Protein AF-A0A452TGW9-F1 (afdb_monomer)

Nearest PDB structures (foldseek):
  4tu3-assembly1_X  TM=9.064E-01  e=4.451E-01  Saccharomyces cerevisiae S288C
  7mq9-assembly1_LS  TM=7.215E-01  e=2.180E+00  Homo sapiens
  2dos-assembly1_A  TM=4.087E-01  e=8.793E-01  Homo sapiens
  8bbf-assembly1_A  TM=6.663E-01  e=5.404E+00  Homo sapiens
  7cec-assembly1_C  TM=3.642E-01  e=1.737E+00  Homo sapiens

Solvent-accessible surface area (backbone atoms only — not comparable to full-atom values): 4174 Å² total; per-residue (Å²): 134,85,75,58,26,39,34,29,48,46,103,56,36,40,36,39,36,44,95,85,52,63,59,19,46,36,39,34,65,86,80,70,46,77,44,81,44,50,62,83,76,58,60,92,84,37,52,73,45,78,39,84,67,81,94,77,87,82,88,83,78,84,83,82,130

Sequence (65 aa):
MASALETALFFESFYTCDDGADDVLVIDRVSTEVTLSVKKDIPPSAVTRPIFGILGTIHLVAVTR

Mean predicted aligned error: 7.38 Å

Foldseek 3Di:
DQWWWKWWDDDQWIWIDTPPDQWIWIQGNVVRDTDIDGPVPRDPPTDIDTHRDDPDDDDDDDDDD

Organism: Ursus maritimus (NCBI:txid29073)

Radius of gyration: 13.06 Å; Cα contacts (8 Å, |Δi|>4): 102; chains: 1; bounding box: 32×25×39 Å

Secondary structure (DSSP, 8-state):
-PPPEEEEEETTEEEEE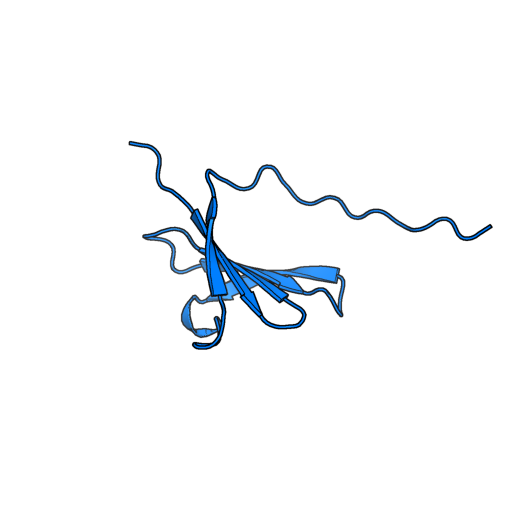-TT-SEEEEEETTT--EEEEEGGGS-TTPEEEEES-------------

pLDDT: mean 79.56, std 10.92, range [44.41, 91.38]

Structure (mmCIF, N/CA/C/O backbone):
data_AF-A0A452TGW9-F1
#
_entry.id   AF-A0A452TGW9-F1
#
loop_
_atom_site.group_PDB
_atom_site.id
_atom_site.type_symbol
_atom_site.label_atom_id
_atom_site.label_alt_id
_atom_site.label_comp_id
_atom_site.label_asym_id
_atom_site.label_entity_id
_atom_site.label_seq_id
_atom_site.pdbx_PDB_ins_code
_atom_site.Cartn_x
_atom_site.Cartn_y
_atom_site.Cartn_z
_atom_site.occupancy
_atom_site.B_iso_or_equiv
_atom_site.auth_seq_id
_atom_site.auth_comp_id
_atom_site.auth_asym_id
_atom_site.auth_atom_id
_atom_site.pdbx_PDB_model_num
ATOM 1 N N . MET A 1 1 ? 9.346 13.124 -18.826 1.00 44.41 1 MET A N 1
ATOM 2 C CA . MET A 1 1 ? 8.547 11.908 -19.072 1.00 44.41 1 MET A CA 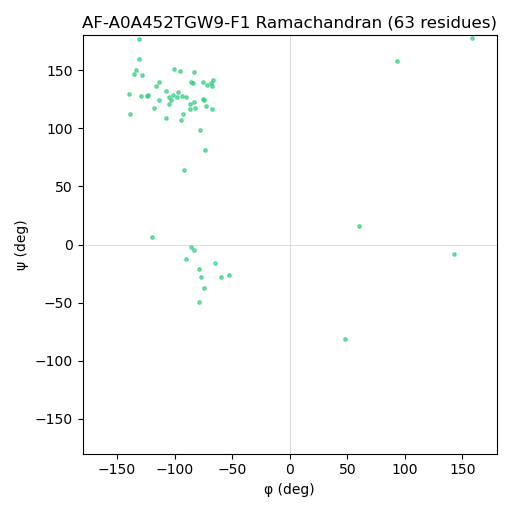1
ATOM 3 C C . MET A 1 1 ? 8.026 11.502 -17.702 1.00 44.41 1 MET A C 1
ATOM 5 O O . MET A 1 1 ? 8.850 11.197 -16.857 1.00 44.41 1 MET A O 1
ATOM 9 N N . ALA A 1 2 ? 6.741 11.717 -17.409 1.00 49.75 2 ALA A N 1
ATOM 10 C CA . ALA A 1 2 ? 6.180 11.414 -16.089 1.00 49.75 2 ALA A CA 1
ATOM 11 C C . ALA A 1 2 ? 5.851 9.916 -16.045 1.00 49.75 2 ALA A C 1
ATOM 13 O O . ALA A 1 2 ? 5.068 9.470 -16.884 1.00 49.75 2 ALA A O 1
ATOM 14 N N . SER A 1 3 ? 6.486 9.151 -15.154 1.00 53.38 3 SER A N 1
ATOM 15 C CA . SER A 1 3 ? 6.109 7.754 -14.926 1.00 53.38 3 SER A CA 1
ATOM 16 C C . SER A 1 3 ? 4.732 7.713 -14.258 1.00 53.38 3 SER A C 1
ATOM 18 O O . SER A 1 3 ? 4.395 8.565 -13.432 1.00 53.38 3 SER A O 1
ATOM 20 N N . ALA A 1 4 ? 3.892 6.775 -14.691 1.00 56.75 4 ALA A N 1
ATOM 21 C CA . ALA A 1 4 ? 2.635 6.474 -14.025 1.00 56.75 4 ALA A CA 1
ATOM 22 C C . ALA A 1 4 ? 2.922 5.392 -12.978 1.00 56.75 4 ALA A C 1
ATOM 24 O O . ALA A 1 4 ? 3.494 4.364 -13.317 1.00 56.75 4 ALA A O 1
ATOM 25 N N . LEU A 1 5 ? 2.531 5.622 -11.726 1.00 56.88 5 LEU A N 1
ATOM 26 C CA . LEU A 1 5 ? 2.575 4.596 -10.688 1.00 56.88 5 LEU A CA 1
ATOM 27 C C . LEU A 1 5 ? 1.430 3.616 -10.916 1.00 56.88 5 LEU A C 1
ATOM 29 O O . LEU A 1 5 ? 0.305 4.030 -11.188 1.00 56.88 5 LEU A O 1
ATOM 33 N N . GLU A 1 6 ? 1.669 2.330 -10.727 1.00 61.78 6 GLU A N 1
ATOM 34 C CA . GLU A 1 6 ? 0.607 1.333 -10.715 1.00 61.78 6 GLU A CA 1
ATOM 35 C C . GLU A 1 6 ? 0.138 1.095 -9.279 1.00 61.78 6 GLU A C 1
ATOM 37 O O . GLU A 1 6 ? 0.929 0.837 -8.374 1.00 61.78 6 GLU A O 1
ATOM 42 N N . THR A 1 7 ? -1.171 1.198 -9.051 1.00 61.97 7 THR A N 1
ATOM 43 C CA . THR A 1 7 ? -1.804 0.880 -7.766 1.00 61.97 7 THR A CA 1
ATOM 44 C C . THR A 1 7 ? -2.527 -0.447 -7.875 1.00 61.97 7 THR A C 1
ATOM 46 O O . THR A 1 7 ? -3.445 -0.557 -8.683 1.00 61.97 7 THR A O 1
ATOM 49 N N . ALA A 1 8 ? -2.166 -1.432 -7.058 1.00 69.38 8 ALA A N 1
ATOM 50 C CA . ALA A 1 8 ? -2.854 -2.711 -6.977 1.00 69.38 8 ALA A CA 1
ATOM 51 C C . ALA A 1 8 ? -3.770 -2.757 -5.743 1.00 69.38 8 ALA A C 1
ATOM 53 O O . ALA A 1 8 ? -3.343 -2.465 -4.626 1.00 69.38 8 ALA A O 1
ATOM 54 N N . LEU A 1 9 ? -5.038 -3.126 -5.941 1.00 69.44 9 LEU A N 1
ATOM 55 C CA . LEU A 1 9 ? -6.006 -3.327 -4.860 1.00 69.44 9 LEU A CA 1
ATOM 56 C C . LEU A 1 9 ? -6.205 -4.824 -4.611 1.00 69.44 9 LEU A C 1
ATOM 58 O O . LEU A 1 9 ? -6.606 -5.547 -5.529 1.00 69.44 9 LEU A O 1
ATOM 62 N N . PHE A 1 10 ? -5.999 -5.275 -3.372 1.00 68.19 10 PHE A N 1
ATOM 63 C CA . PHE A 1 10 ? -6.333 -6.638 -2.963 1.00 68.19 10 PHE A CA 1
ATOM 64 C C . PHE A 1 10 ? -6.965 -6.662 -1.573 1.00 68.19 10 PHE A C 1
ATOM 66 O O . PHE A 1 10 ? -6.287 -6.397 -0.591 1.00 68.19 10 PHE A O 1
ATOM 73 N N . PHE A 1 11 ? -8.253 -7.019 -1.517 1.00 69.69 11 PHE A N 1
ATOM 74 C CA . PHE A 1 11 ? -9.068 -7.236 -0.312 1.00 69.69 11 PHE A CA 1
ATOM 75 C C . PHE A 1 11 ? -8.976 -6.122 0.753 1.00 69.69 11 PHE A C 1
ATOM 77 O O . PHE A 1 11 ? -9.839 -5.242 0.809 1.00 69.69 11 PHE A O 1
ATOM 84 N N . GLU A 1 12 ? -7.927 -6.157 1.571 1.00 77.00 12 GLU A N 1
ATOM 85 C CA . GLU A 1 12 ? -7.661 -5.288 2.716 1.00 77.00 12 GLU A CA 1
ATOM 86 C C . GLU A 1 12 ? -6.362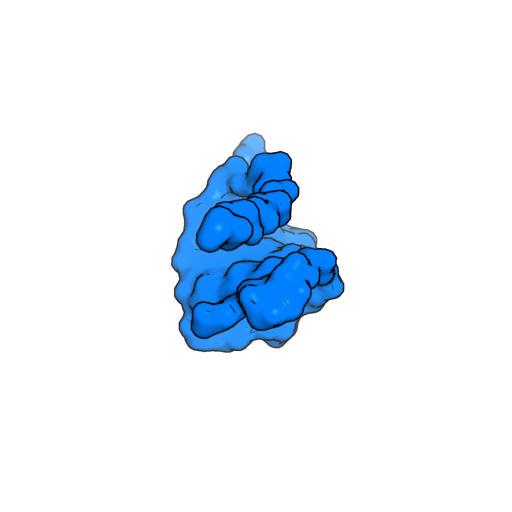 -4.479 2.585 1.00 77.00 12 GLU A C 1
ATOM 88 O O . GLU A 1 12 ? -6.006 -3.768 3.514 1.00 77.00 12 GLU A O 1
ATOM 93 N N . SER A 1 13 ? -5.667 -4.507 1.449 1.00 82.56 13 SER A N 1
ATOM 94 C CA . SER A 1 13 ? -4.409 -3.771 1.285 1.00 82.56 13 SER A CA 1
ATOM 95 C C . SER A 1 13 ? -4.340 -3.037 -0.053 1.00 82.56 13 SER A C 1
ATOM 97 O O . SER A 1 13 ? -4.860 -3.495 -1.079 1.00 82.56 13 SER A O 1
ATOM 99 N N . PHE A 1 14 ? -3.680 -1.879 -0.033 1.00 85.56 14 PHE A N 1
ATOM 100 C CA . PHE A 1 14 ? -3.311 -1.123 -1.228 1.00 85.56 14 PHE A CA 1
ATOM 101 C C . PHE A 1 14 ? -1.808 -1.240 -1.448 1.00 85.56 14 PHE A C 1
ATOM 103 O O . PHE A 1 14 ? -1.034 -1.002 -0.524 1.00 85.56 14 PHE A O 1
ATOM 110 N N . TYR A 1 15 ? -1.412 -1.555 -2.676 1.00 85.12 15 TYR A N 1
ATOM 111 C CA . TYR A 1 15 ? -0.019 -1.660 -3.095 1.00 85.12 15 TYR A CA 1
ATOM 112 C C . TYR A 1 15 ? 0.262 -0.593 -4.139 1.00 85.12 15 TYR A C 1
ATOM 114 O O . TYR A 1 15 ? -0.543 -0.421 -5.052 1.00 85.12 15 TYR A O 1
ATOM 122 N N . THR A 1 16 ? 1.395 0.093 -4.057 1.00 85.81 16 THR A N 1
ATOM 123 C CA . THR A 1 16 ? 1.813 1.022 -5.113 1.00 85.81 16 THR A CA 1
ATOM 124 C C . THR A 1 16 ? 3.233 0.735 -5.546 1.00 85.81 16 THR A C 1
ATOM 126 O O . THR A 1 16 ? 4.135 0.697 -4.708 1.00 85.81 16 THR A O 1
ATOM 129 N N . CYS A 1 17 ? 3.429 0.572 -6.845 1.00 81.12 17 CYS A N 1
ATOM 130 C CA . CYS A 1 17 ? 4.722 0.298 -7.449 1.00 81.12 17 CYS A CA 1
ATOM 131 C C . CYS A 1 17 ? 4.995 1.278 -8.593 1.00 81.12 17 CYS A C 1
ATOM 133 O O . CYS A 1 17 ? 4.075 1.685 -9.303 1.00 81.12 17 CYS A O 1
ATOM 135 N N . ASP A 1 18 ? 6.263 1.645 -8.765 1.00 79.06 18 ASP A N 1
ATOM 136 C CA . ASP A 1 18 ? 6.745 2.336 -9.964 1.00 79.06 18 ASP A CA 1
ATOM 137 C C . ASP A 1 18 ? 7.445 1.334 -10.885 1.00 79.06 18 ASP A C 1
ATOM 139 O O . ASP A 1 18 ? 8.041 0.351 -10.423 1.00 79.06 18 ASP A O 1
ATOM 143 N N . ASP A 1 19 ? 7.404 1.593 -12.188 1.00 70.69 19 ASP A N 1
ATOM 144 C CA . ASP A 1 19 ? 8.088 0.784 -13.196 1.00 70.69 19 ASP A CA 1
ATOM 145 C C . ASP A 1 19 ? 9.600 1.039 -13.138 1.00 70.69 19 ASP A C 1
ATOM 147 O O . ASP A 1 19 ? 10.169 1.826 -13.892 1.00 70.69 19 ASP A O 1
ATOM 151 N N . GLY A 1 20 ? 10.256 0.371 -12.191 1.00 72.31 20 GLY A N 1
ATOM 152 C CA . GLY A 1 20 ? 11.693 0.483 -11.935 1.00 72.31 20 GLY A CA 1
ATOM 153 C C . GLY A 1 20 ? 12.074 0.435 -10.456 1.00 72.31 20 GLY A C 1
ATOM 154 O O . GLY A 1 20 ? 13.26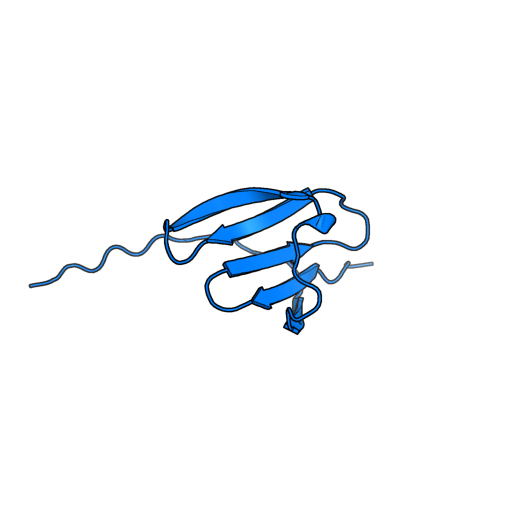1 0.361 -10.151 1.00 72.31 20 GLY A O 1
ATOM 155 N N . ALA A 1 21 ? 11.092 0.458 -9.549 1.00 76.88 21 ALA A N 1
ATOM 156 C CA . ALA A 1 21 ? 11.313 0.310 -8.116 1.00 76.88 21 ALA A CA 1
ATOM 157 C C . ALA A 1 21 ? 11.080 -1.143 -7.669 1.00 76.88 21 ALA A C 1
ATOM 159 O O . ALA A 1 21 ? 10.055 -1.747 -7.996 1.00 76.88 21 ALA A O 1
ATOM 160 N N . ASP A 1 22 ? 12.029 -1.689 -6.904 1.00 82.44 22 ASP A N 1
ATOM 161 C CA . ASP A 1 22 ? 11.885 -2.999 -6.251 1.00 82.44 22 ASP A CA 1
ATOM 162 C C . ASP A 1 22 ? 10.991 -2.923 -5.003 1.00 82.44 22 ASP A C 1
ATOM 164 O O . ASP A 1 22 ? 10.307 -3.896 -4.658 1.00 82.44 22 ASP A O 1
ATOM 168 N N . ASP A 1 23 ? 10.970 -1.747 -4.370 1.00 87.06 23 ASP A N 1
ATOM 169 C CA . ASP A 1 23 ? 10.157 -1.446 -3.201 1.00 87.06 23 ASP A CA 1
ATOM 170 C C . ASP A 1 23 ? 8.734 -1.034 -3.597 1.00 87.06 23 ASP A C 1
ATOM 172 O O . ASP A 1 23 ? 8.497 -0.259 -4.527 1.00 87.06 23 ASP A O 1
ATOM 176 N N . VAL A 1 24 ? 7.773 -1.536 -2.831 1.00 88.56 24 VAL A N 1
ATOM 177 C CA . VAL A 1 24 ? 6.340 -1.307 -2.977 1.00 88.56 24 VAL A CA 1
ATOM 178 C C . VAL A 1 24 ? 5.812 -0.760 -1.668 1.00 88.56 24 VAL A C 1
ATOM 180 O O . VAL A 1 24 ? 6.020 -1.343 -0.604 1.00 88.56 24 VAL A O 1
ATOM 183 N N . LEU A 1 25 ? 5.100 0.360 -1.746 1.00 89.62 25 LEU A N 1
ATOM 184 C CA . LEU A 1 25 ? 4.384 0.888 -0.593 1.00 89.62 25 LEU A CA 1
ATOM 185 C C . 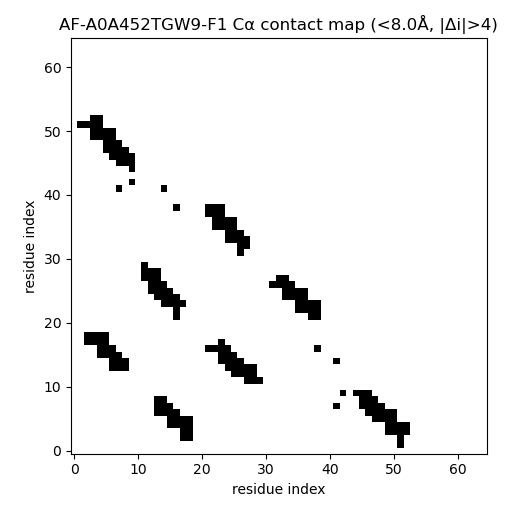LEU A 1 25 ? 3.130 0.046 -0.372 1.00 89.62 25 LEU A C 1
ATOM 187 O O . LEU A 1 25 ? 2.308 -0.087 -1.282 1.00 89.62 25 LEU A O 1
ATOM 191 N N . VAL A 1 26 ? 2.983 -0.490 0.833 1.00 90.81 26 VAL A N 1
ATOM 192 C CA . VAL A 1 26 ? 1.818 -1.265 1.254 1.00 90.81 26 VAL A CA 1
ATOM 193 C C . VAL A 1 26 ? 1.088 -0.495 2.337 1.00 90.81 26 VAL A C 1
ATOM 195 O O . VAL A 1 26 ? 1.671 -0.144 3.361 1.00 90.81 26 VAL A O 1
ATOM 198 N N . ILE A 1 27 ? -0.194 -0.237 2.105 1.00 90.69 27 ILE A N 1
ATOM 199 C CA . ILE A 1 27 ? -1.109 0.314 3.101 1.00 90.69 27 ILE A CA 1
ATOM 200 C C . ILE A 1 27 ? -2.035 -0.820 3.520 1.00 90.69 27 ILE A C 1
ATOM 202 O O . ILE A 1 27 ? -2.892 -1.242 2.738 1.00 90.69 27 ILE A O 1
ATOM 206 N N . ASP A 1 28 ? -1.849 -1.311 4.741 1.00 88.38 28 ASP A N 1
ATOM 207 C CA . ASP A 1 28 ? -2.674 -2.358 5.332 1.00 88.38 28 ASP A CA 1
ATOM 208 C C . ASP A 1 28 ? -3.901 -1.732 6.007 1.00 88.38 28 ASP A C 1
ATOM 210 O O . ASP A 1 28 ? -3.794 -0.875 6.886 1.00 88.38 28 ASP A O 1
ATOM 214 N N . ARG A 1 29 ? -5.101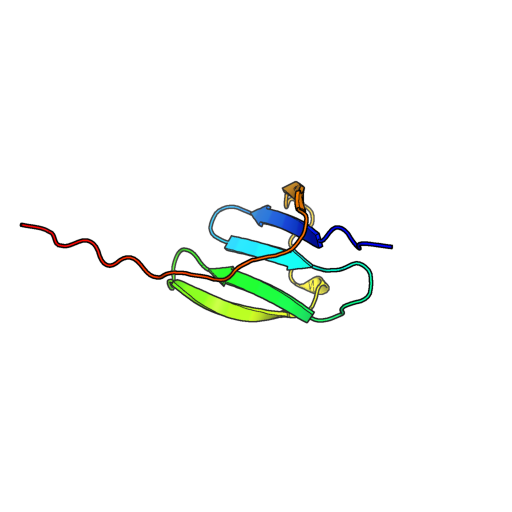 -2.125 5.577 1.00 83.50 29 ARG A N 1
ATOM 215 C CA . ARG A 1 29 ? -6.362 -1.591 6.105 1.00 83.50 29 ARG A CA 1
ATOM 216 C C . ARG A 1 29 ? -6.751 -2.211 7.449 1.00 83.50 29 ARG A C 1
ATOM 218 O O . ARG A 1 29 ? -7.556 -1.605 8.153 1.00 83.50 29 ARG A O 1
ATOM 225 N N . VAL A 1 30 ? -6.230 -3.388 7.795 1.00 85.19 30 VAL A N 1
ATOM 226 C CA . VAL A 1 30 ? -6.499 -4.079 9.064 1.00 85.19 30 VAL A CA 1
ATOM 227 C C . VAL A 1 30 ? -5.663 -3.467 10.181 1.00 85.19 30 VAL A C 1
ATOM 229 O O . VAL A 1 30 ? -6.212 -3.125 11.228 1.00 85.19 30 VAL A O 1
ATOM 232 N N . SER A 1 31 ? -4.357 -3.292 9.961 1.00 87.25 31 SER A N 1
ATOM 233 C CA . SER A 1 31 ? -3.448 -2.719 10.963 1.00 87.25 31 SER A CA 1
ATOM 234 C C . SER A 1 31 ? -3.317 -1.199 10.882 1.00 87.25 31 SER A C 1
ATOM 236 O O . SER A 1 31 ? -2.810 -0.586 11.819 1.00 87.25 31 SER A O 1
ATOM 238 N N . THR A 1 32 ? -3.795 -0.565 9.804 1.00 85.56 32 THR A N 1
ATOM 239 C CA . THR A 1 32 ? -3.572 0.862 9.479 1.00 85.56 32 THR A CA 1
ATOM 240 C C . THR A 1 32 ? -2.095 1.238 9.312 1.00 85.56 32 THR A C 1
ATOM 242 O O . THR A 1 32 ? -1.744 2.420 9.316 1.00 85.56 32 THR A O 1
ATOM 245 N N . GLU A 1 33 ? -1.221 0.244 9.149 1.00 89.31 33 GLU A N 1
ATOM 246 C CA . GLU A 1 33 ? 0.207 0.456 8.954 1.00 89.31 33 GLU A CA 1
ATOM 247 C C . GLU A 1 33 ? 0.533 0.759 7.493 1.00 89.31 33 GLU A C 1
ATOM 249 O O . GLU A 1 33 ? -0.104 0.277 6.552 1.00 89.31 33 GLU A O 1
ATOM 254 N N . VAL A 1 34 ? 1.579 1.562 7.318 1.00 90.69 34 VAL A N 1
ATOM 255 C CA . VAL A 1 34 ? 2.164 1.877 6.018 1.00 90.69 34 VAL A CA 1
ATOM 256 C C . VAL A 1 34 ? 3.593 1.356 6.031 1.00 90.69 34 VAL A C 1
ATOM 258 O O . VAL A 1 34 ? 4.401 1.789 6.854 1.00 90.69 34 VAL A O 1
ATOM 261 N N . THR A 1 35 ? 3.902 0.411 5.148 1.00 91.38 35 THR A N 1
ATOM 262 C CA . THR A 1 35 ? 5.200 -0.278 5.116 1.00 91.38 35 THR A CA 1
ATOM 263 C C . THR A 1 35 ? 5.792 -0.299 3.710 1.00 91.38 35 THR A C 1
ATOM 265 O O . THR A 1 35 ? 5.086 -0.113 2.720 1.00 91.38 35 THR A O 1
ATOM 268 N N . LEU A 1 36 ? 7.109 -0.500 3.628 1.00 89.81 36 LEU A N 1
ATOM 269 C CA . LEU A 1 36 ? 7.802 -0.815 2.380 1.00 89.81 36 LEU A CA 1
ATOM 270 C C . LEU A 1 36 ? 8.008 -2.329 2.319 1.00 89.81 36 LEU A C 1
ATOM 272 O O . LEU A 1 36 ? 8.531 -2.929 3.258 1.00 89.81 36 LEU A O 1
ATOM 276 N N . SER A 1 37 ? 7.572 -2.934 1.225 1.00 88.06 37 SER A N 1
ATOM 277 C CA . SER A 1 37 ? 7.653 -4.368 0.942 1.00 88.06 37 SER A CA 1
ATOM 278 C C . SER A 1 37 ? 8.224 -4.563 -0.463 1.00 88.06 37 SER A C 1
ATOM 280 O O . SER A 1 37 ? 8.505 -3.594 -1.161 1.00 88.06 37 SER A O 1
ATOM 282 N N . VAL A 1 38 ? 8.440 -5.803 -0.887 1.00 86.31 38 VAL A N 1
ATOM 283 C CA . VAL A 1 38 ? 8.994 -6.106 -2.208 1.00 86.31 38 VAL A CA 1
ATOM 284 C C . VAL A 1 38 ? 7.880 -6.397 -3.209 1.00 86.31 38 VAL A C 1
ATOM 286 O O . VAL A 1 38 ? 6.853 -6.978 -2.864 1.00 86.31 38 VAL A O 1
ATOM 289 N N . LYS A 1 39 ? 8.095 -6.085 -4.492 1.00 81.62 39 LYS A N 1
ATOM 290 C CA . LYS A 1 39 ? 7.100 -6.304 -5.568 1.00 81.62 39 LYS A CA 1
ATOM 291 C C . LYS A 1 39 ? 6.547 -7.734 -5.660 1.00 81.62 39 LYS A C 1
ATOM 293 O O . LYS A 1 39 ? 5.417 -7.935 -6.098 1.00 81.62 39 LYS A O 1
ATOM 298 N N . LYS A 1 40 ? 7.317 -8.723 -5.204 1.00 82.19 40 LYS A N 1
ATOM 299 C CA . LYS A 1 40 ? 6.912 -10.134 -5.089 1.00 82.19 40 LYS A CA 1
ATOM 300 C C . LYS A 1 40 ? 5.695 -10.353 -4.177 1.00 82.19 40 LYS A C 1
ATOM 302 O O . LYS A 1 40 ? 4.983 -11.336 -4.370 1.00 82.19 40 LYS A O 1
ATOM 307 N N . ASP A 1 41 ? 5.479 -9.482 -3.198 1.00 82.75 41 ASP A N 1
ATOM 308 C CA . ASP A 1 41 ? 4.429 -9.646 -2.193 1.00 82.75 41 ASP A CA 1
ATOM 309 C C . ASP A 1 41 ? 3.057 -9.156 -2.695 1.00 82.75 41 ASP A C 1
ATOM 311 O O . ASP A 1 41 ? 2.046 -9.359 -2.024 1.00 82.75 41 ASP A O 1
ATOM 315 N N . I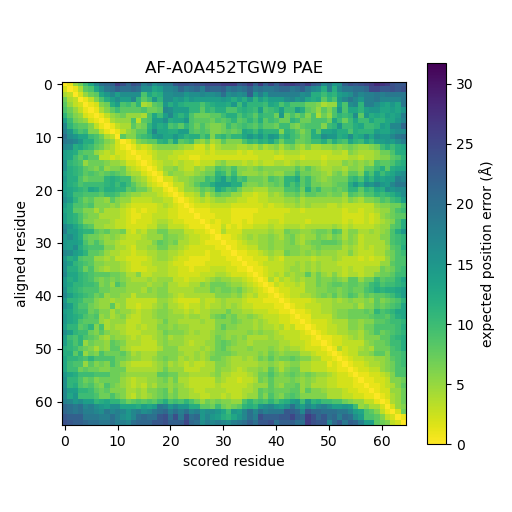LE A 1 42 ? 2.994 -8.561 -3.897 1.00 84.19 42 ILE A N 1
ATOM 316 C CA . ILE A 1 42 ? 1.729 -8.223 -4.557 1.00 84.19 42 ILE A CA 1
ATOM 317 C C . ILE A 1 42 ? 1.073 -9.522 -5.056 1.00 84.19 42 ILE A C 1
ATOM 319 O O . ILE A 1 42 ? 1.640 -10.214 -5.909 1.00 84.19 42 ILE A O 1
ATOM 323 N N . PRO A 1 43 ? -0.138 -9.868 -4.588 1.00 85.19 43 PRO A N 1
ATOM 324 C CA . PRO A 1 43 ? -0.817 -11.068 -5.049 1.00 85.19 43 PRO A CA 1
ATOM 325 C C . PRO A 1 43 ? -1.196 -10.942 -6.534 1.00 85.19 43 PRO A C 1
ATOM 327 O O . PRO A 1 43 ? -1.662 -9.887 -6.968 1.00 85.19 43 PRO A O 1
ATOM 330 N N . PRO A 1 44 ? -1.092 -12.024 -7.326 1.00 83.31 44 PRO A N 1
ATOM 331 C CA . PRO A 1 44 ? -1.357 -11.989 -8.769 1.00 83.31 44 PRO A CA 1
ATOM 332 C C . PRO A 1 44 ? -2.820 -11.671 -9.121 1.00 83.31 44 PRO A C 1
ATOM 334 O O . PRO A 1 44 ? -3.126 -11.334 -10.259 1.00 83.31 44 PRO A O 1
ATOM 337 N N . SER A 1 45 ? -3.735 -11.783 -8.156 1.00 84.31 45 SER A N 1
ATOM 338 C CA . SER A 1 45 ? -5.145 -11.404 -8.284 1.00 84.31 45 SER A CA 1
ATOM 339 C C . SER A 1 45 ? -5.420 -9.922 -8.004 1.00 84.31 45 SER A C 1
ATOM 341 O O . SER A 1 45 ? -6.578 -9.510 -8.053 1.00 84.31 45 SER A O 1
ATOM 343 N N . ALA A 1 46 ? -4.405 -9.131 -7.645 1.00 83.38 46 ALA A N 1
ATOM 344 C CA . ALA A 1 46 ? -4.578 -7.713 -7.366 1.00 83.38 46 ALA A CA 1
ATOM 345 C C . ALA A 1 46 ? -4.944 -6.945 -8.644 1.00 83.38 46 ALA A C 1
ATOM 347 O O . ALA A 1 46 ? -4.365 -7.151 -9.709 1.00 83.38 46 ALA A O 1
ATOM 348 N N . VAL A 1 47 ? -5.915 -6.037 -8.536 1.00 84.94 47 VAL A N 1
ATOM 349 C CA . VAL A 1 47 ? -6.358 -5.222 -9.676 1.00 84.94 47 VAL A CA 1
ATOM 350 C C . VAL A 1 47 ? -5.485 -3.981 -9.768 1.00 84.94 47 VAL A C 1
ATOM 352 O O . VAL A 1 47 ? -5.537 -3.151 -8.860 1.00 84.94 47 VAL A O 1
ATOM 355 N N . THR A 1 48 ? -4.731 -3.834 -10.860 1.00 82.25 48 THR A N 1
ATOM 356 C CA . THR A 1 48 ? -3.862 -2.675 -11.096 1.00 82.25 48 THR A CA 1
ATOM 357 C C . THR A 1 48 ? -4.609 -1.509 -11.751 1.00 82.25 48 THR A C 1
ATOM 359 O O . THR A 1 48 ? -5.465 -1.686 -12.623 1.00 82.25 48 THR A O 1
ATOM 362 N N . ARG A 1 49 ? -4.309 -0.283 -11.311 1.00 84.06 49 ARG A N 1
ATOM 363 C CA . ARG A 1 49 ? -4.778 0.975 -11.907 1.00 84.06 49 ARG A CA 1
ATOM 364 C C . ARG A 1 49 ? -3.646 2.004 -11.926 1.00 84.06 49 ARG A C 1
ATOM 366 O O . ARG A 1 49 ? -3.054 2.235 -10.872 1.00 84.06 49 ARG A O 1
ATOM 373 N N . PRO A 1 50 ? -3.364 2.652 -13.067 1.00 81.81 50 PRO A N 1
ATOM 374 C CA . PRO A 1 50 ? -2.340 3.685 -13.130 1.00 81.81 50 PRO A CA 1
ATOM 375 C C . PRO A 1 50 ? -2.800 4.969 -12.418 1.00 81.81 50 PRO A C 1
ATOM 377 O O . PRO A 1 50 ? -3.941 5.408 -12.590 1.00 81.81 50 PRO A O 1
ATOM 380 N N . ILE A 1 51 ? -1.906 5.591 -11.651 1.00 84.19 51 ILE A N 1
ATOM 381 C CA . ILE A 1 51 ? -2.068 6.893 -10.992 1.00 84.19 51 ILE A CA 1
ATOM 382 C C . ILE A 1 51 ? -0.815 7.755 -11.212 1.00 84.19 51 ILE A C 1
ATOM 384 O O . ILE A 1 51 ? 0.299 7.252 -11.319 1.00 84.19 51 ILE A O 1
ATOM 388 N N . PHE A 1 52 ? -0.966 9.078 -11.248 1.00 83.06 52 PHE A N 1
ATOM 389 C CA . PHE A 1 52 ? 0.157 10.009 -11.432 1.00 83.06 52 PHE A CA 1
ATOM 390 C C . PHE A 1 52 ? 0.747 10.463 -10.091 1.00 83.06 52 PHE A C 1
ATOM 392 O O . PHE A 1 52 ? 0.688 11.643 -9.747 1.00 83.06 52 PHE A O 1
ATOM 399 N N . GLY A 1 53 ? 1.312 9.526 -9.330 1.00 81.50 53 GLY A N 1
ATOM 400 C CA . GLY A 1 53 ? 1.927 9.833 -8.037 1.00 81.50 53 GLY A CA 1
ATOM 401 C C . GLY A 1 53 ? 0.984 9.672 -6.839 1.00 81.50 53 GLY A C 1
ATOM 402 O O . GLY A 1 53 ? -0.238 9.746 -6.966 1.00 81.50 53 GLY A O 1
ATOM 403 N N . ILE A 1 54 ? 1.573 9.484 -5.656 1.00 84.44 54 ILE A N 1
ATOM 404 C CA . ILE A 1 54 ? 0.879 9.543 -4.363 1.00 84.44 54 ILE A CA 1
ATOM 405 C C . ILE A 1 54 ? 1.249 10.865 -3.702 1.00 84.44 54 ILE A C 1
ATOM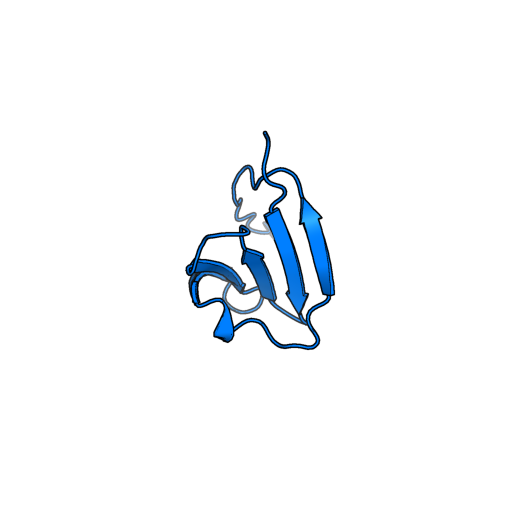 407 O O . ILE A 1 54 ? 2.429 11.170 -3.549 1.00 84.44 54 ILE A O 1
ATOM 411 N N . LEU A 1 55 ? 0.248 11.642 -3.291 1.00 88.81 55 LEU A N 1
ATOM 412 C CA . LEU A 1 55 ? 0.487 12.911 -2.601 1.00 88.81 55 LEU A CA 1
ATOM 413 C C . LEU A 1 55 ? 0.940 12.705 -1.145 1.00 88.81 55 LEU A C 1
ATOM 415 O O . LEU A 1 55 ? 1.763 13.457 -0.633 1.00 88.81 55 LEU A O 1
ATOM 419 N N . GLY A 1 56 ? 0.378 11.699 -0.476 1.00 86.44 56 GLY A N 1
ATOM 420 C CA . GLY A 1 56 ? 0.655 11.348 0.913 1.00 86.44 56 GLY A CA 1
ATOM 421 C C . GLY A 1 56 ? -0.491 10.543 1.527 1.00 86.44 56 GLY A C 1
ATOM 422 O O . GLY A 1 56 ? -1.518 10.316 0.885 1.00 86.44 56 GLY A O 1
ATOM 423 N N . THR A 1 57 ? -0.323 10.125 2.779 1.00 85.69 57 THR A N 1
ATOM 424 C CA . THR A 1 57 ? -1.336 9.399 3.562 1.00 85.69 57 THR A CA 1
ATOM 425 C C . THR A 1 57 ? -1.814 10.251 4.734 1.00 85.69 57 THR A C 1
ATOM 427 O O . THR A 1 57 ? -1.003 10.894 5.399 1.00 85.69 57 THR A O 1
ATOM 430 N N . ILE A 1 58 ? -3.116 10.228 5.030 1.00 88.44 58 ILE A N 1
ATOM 431 C CA . ILE A 1 58 ? -3.700 10.869 6.215 1.00 88.44 58 ILE A CA 1
ATOM 432 C C . ILE A 1 58 ? -4.458 9.834 7.047 1.00 88.44 58 ILE A C 1
ATOM 434 O O . ILE A 1 58 ? -5.310 9.118 6.526 1.00 88.44 58 ILE A O 1
ATOM 438 N N . HIS A 1 59 ? -4.163 9.771 8.346 1.00 86.56 59 HIS A N 1
ATOM 439 C CA . HIS A 1 59 ? -4.912 8.945 9.289 1.00 86.56 59 HIS A CA 1
ATOM 440 C C . HIS A 1 59 ? -5.997 9.797 9.956 1.00 86.56 59 HIS A C 1
ATOM 442 O O . HIS A 1 59 ? -5.709 10.669 10.776 1.00 86.56 59 HIS A O 1
ATOM 448 N N . LEU A 1 60 ? -7.251 9.565 9.566 1.00 86.00 60 LEU A N 1
ATOM 449 C CA . LEU A 1 60 ? -8.418 10.229 10.141 1.00 86.00 60 LEU A CA 1
ATOM 450 C C . LEU A 1 60 ? -8.986 9.378 11.277 1.00 86.00 60 LEU A C 1
ATOM 452 O O . LEU A 1 60 ? -9.537 8.306 11.038 1.00 86.00 60 LEU A O 1
ATOM 456 N N . VAL A 1 61 ? -8.884 9.872 12.508 1.00 84.12 61 VAL A N 1
ATOM 457 C CA . VAL A 1 61 ? -9.461 9.203 13.678 1.00 84.12 61 VAL 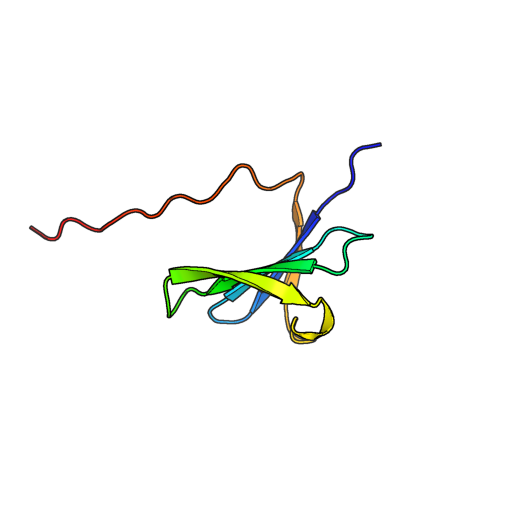A CA 1
ATOM 458 C C . VAL A 1 61 ? -10.936 9.582 13.786 1.00 84.12 61 VAL A C 1
ATOM 460 O O . VAL A 1 61 ? -11.276 10.764 13.872 1.00 84.12 61 VAL A O 1
ATOM 463 N N . ALA A 1 62 ? -11.826 8.589 13.777 1.00 82.88 62 ALA A N 1
ATOM 464 C CA . ALA A 1 62 ? -13.247 8.831 13.992 1.00 82.88 62 ALA A CA 1
ATOM 465 C C . ALA A 1 62 ? -13.481 9.300 15.438 1.00 82.88 62 ALA A C 1
ATOM 467 O O . ALA A 1 62 ? -13.258 8.550 16.385 1.00 82.88 62 ALA A O 1
ATOM 468 N N . VAL A 1 63 ? -13.963 10.532 15.616 1.00 70.81 63 VAL A N 1
ATOM 469 C CA . VAL A 1 63 ? -14.555 10.965 16.889 1.00 70.81 63 VAL A CA 1
ATOM 470 C C . VAL A 1 63 ? -15.961 10.381 16.951 1.00 70.81 63 VAL A C 1
ATOM 472 O O . VAL A 1 63 ? -16.896 10.900 16.342 1.00 70.81 63 VAL A O 1
ATOM 475 N N . THR A 1 64 ? -16.107 9.267 17.658 1.00 68.50 64 THR A N 1
ATOM 476 C CA . THR A 1 64 ? -17.418 8.767 18.076 1.00 68.50 64 THR A CA 1
ATOM 477 C C . THR A 1 64 ? -17.926 9.647 19.212 1.00 68.50 64 THR A C 1
ATOM 479 O O . THR A 1 64 ? -17.220 9.840 20.203 1.00 68.50 64 THR A O 1
ATOM 482 N N . ARG A 1 65 ? -19.118 10.216 19.033 1.00 57.88 65 ARG A N 1
ATOM 483 C CA . ARG A 1 65 ? -19.809 11.029 20.035 1.00 57.88 65 ARG A CA 1
ATOM 484 C C . ARG A 1 65 ? -20.671 10.162 20.940 1.00 57.88 65 ARG A C 1
ATOM 486 O O . ARG A 1 65 ? -21.234 9.180 20.409 1.00 57.88 65 ARG A O 1
#